Protein AF-A0A382VUE5-F1 (afdb_monomer_lite)

Sequence (97 aa):
MAAFGVAGLALVLAGILVAWSLQGQLLSRIETELVAETELVGELVERLDGNTSISVLDSEADTLGGRLGARVTFIAPGGQVVGDSAEDGTALLSMEN

Secondary structure (DSSP, 8-state):
-HHHHHHHHHHHHHHHHHHHHHHHHHHHHHHHHHHHHHHHHHHHHHTS-TT--HHHHHHHHHHHHHHHTS--EEE-TTSBEEEETT--HHHHTT-B-

Structure (mmCIF, N/CA/C/O backbone):
data_AF-A0A382VUE5-F1
#
_entry.id   AF-A0A382VUE5-F1
#
loop_
_atom_site.group_PDB
_atom_site.id
_atom_site.type_symbol
_atom_site.label_atom_id
_atom_site.label_alt_id
_atom_site.label_comp_id
_atom_site.label_asym_id
_atom_site.label_entity_id
_atom_site.label_seq_id
_atom_site.pdbx_PDB_ins_code
_atom_site.Cartn_x
_atom_site.Cartn_y
_atom_site.Cartn_z
_atom_site.occupancy
_atom_site.B_iso_or_equiv
_atom_site.auth_seq_id
_atom_site.auth_comp_id
_atom_site.auth_asym_id
_atom_site.auth_atom_id
_atom_site.pdbx_PDB_model_num
ATOM 1 N N . MET A 1 1 ? 33.132 -3.429 -39.891 1.00 58.31 1 MET A N 1
ATOM 2 C CA . MET A 1 1 ? 33.450 -3.819 -38.498 1.00 58.31 1 MET A CA 1
ATOM 3 C C . MET A 1 1 ? 33.158 -2.700 -37.496 1.00 58.31 1 MET A C 1
ATOM 5 O O . MET A 1 1 ? 32.365 -2.940 -36.601 1.00 58.31 1 MET A O 1
ATOM 9 N N . ALA A 1 2 ? 33.682 -1.475 -37.661 1.00 68.38 2 ALA A N 1
ATOM 10 C CA . ALA A 1 2 ? 33.422 -0.365 -36.724 1.00 68.38 2 ALA A CA 1
ATOM 11 C C . ALA A 1 2 ? 31.929 0.013 -36.575 1.00 68.38 2 ALA A C 1
ATOM 13 O O . ALA A 1 2 ? 31.455 0.207 -35.462 1.00 68.38 2 ALA A O 1
ATOM 14 N N . ALA A 1 3 ? 31.165 0.032 -37.674 1.00 72.75 3 ALA A N 1
ATOM 15 C CA . ALA A 1 3 ? 29.734 0.358 -37.646 1.00 72.75 3 ALA A CA 1
ATOM 16 C C . ALA A 1 3 ? 28.890 -0.625 -36.810 1.00 72.75 3 ALA A C 1
ATOM 18 O O . ALA A 1 3 ? 27.982 -0.204 -36.103 1.00 72.75 3 ALA A O 1
ATOM 19 N N . PHE A 1 4 ? 29.221 -1.922 -36.837 1.00 77.88 4 PHE A N 1
ATOM 20 C CA . PHE A 1 4 ? 28.521 -2.933 -36.036 1.00 77.88 4 PHE A CA 1
ATOM 21 C C . PHE A 1 4 ? 28.810 -2.784 -34.536 1.00 77.88 4 PHE A C 1
ATOM 23 O O . PHE A 1 4 ? 27.907 -2.956 -33.725 1.00 77.88 4 PHE A O 1
ATOM 30 N N . GLY A 1 5 ? 30.039 -2.403 -34.168 1.00 86.56 5 GLY A N 1
ATOM 31 C CA . GLY A 1 5 ? 30.397 -2.116 -32.775 1.00 86.56 5 GLY A CA 1
ATOM 32 C C . GLY A 1 5 ? 29.681 -0.879 -32.228 1.00 86.56 5 GLY A C 1
ATOM 33 O O . GLY A 1 5 ? 29.140 -0.920 -31.127 1.00 86.56 5 GLY A O 1
ATOM 34 N N . VAL A 1 6 ? 29.606 0.193 -33.025 1.00 90.94 6 VAL A N 1
ATOM 35 C CA . VAL A 1 6 ? 28.882 1.421 -32.653 1.00 90.94 6 VAL A CA 1
ATOM 36 C C . VAL A 1 6 ? 27.383 1.154 -32.507 1.00 90.94 6 VAL A C 1
ATOM 38 O O . VAL A 1 6 ? 26.786 1.586 -31.525 1.00 90.94 6 VAL A O 1
ATOM 41 N N . ALA A 1 7 ? 26.785 0.399 -33.434 1.00 89.50 7 ALA A N 1
ATOM 42 C CA . ALA A 1 7 ? 25.374 0.029 -33.354 1.00 89.50 7 ALA A CA 1
ATOM 43 C C . ALA A 1 7 ? 25.067 -0.812 -32.103 1.00 89.50 7 ALA A C 1
ATOM 45 O O . ALA A 1 7 ? 24.096 -0.533 -31.403 1.00 89.50 7 ALA A O 1
ATOM 46 N N . GLY A 1 8 ? 25.916 -1.795 -31.780 1.00 93.38 8 GLY A N 1
ATOM 47 C CA . GLY A 1 8 ? 25.763 -2.604 -30.568 1.00 93.38 8 GLY A CA 1
ATOM 48 C C . GLY A 1 8 ? 25.868 -1.773 -29.287 1.00 93.38 8 GLY A C 1
ATOM 49 O O . GLY A 1 8 ? 25.040 -1.911 -28.390 1.00 93.38 8 GLY A O 1
ATOM 50 N N . LEU A 1 9 ? 26.839 -0.859 -29.223 1.00 93.31 9 LEU A N 1
ATOM 51 C CA . LEU A 1 9 ? 27.050 -0.001 -28.055 1.00 93.31 9 LEU A CA 1
ATOM 52 C C . LEU A 1 9 ? 25.902 1.002 -27.862 1.00 93.31 9 LEU A C 1
ATOM 54 O O . LEU A 1 9 ? 25.450 1.211 -26.737 1.00 93.31 9 LEU A O 1
ATOM 58 N N . ALA A 1 10 ? 25.372 1.555 -28.956 1.00 93.06 10 ALA A N 1
ATOM 59 C CA . ALA A 1 10 ? 24.183 2.402 -28.923 1.00 93.06 10 ALA A CA 1
ATOM 60 C C . ALA A 1 10 ? 22.948 1.641 -28.412 1.00 93.06 10 ALA A C 1
ATOM 62 O O . ALA A 1 10 ? 22.188 2.180 -27.609 1.00 93.06 10 ALA A O 1
ATOM 63 N N . LEU A 1 11 ? 22.770 0.381 -28.824 1.00 93.12 11 LEU A N 1
ATOM 64 C CA . LEU A 1 11 ? 21.643 -0.446 -28.387 1.00 93.12 11 LEU A CA 1
ATOM 65 C C . LEU A 1 11 ? 21.710 -0.759 -26.884 1.00 93.12 11 LEU A C 1
ATOM 67 O O . LEU A 1 11 ? 20.697 -0.683 -26.193 1.00 93.12 11 LEU A O 1
ATOM 71 N N . VAL A 1 12 ? 22.907 -1.055 -26.368 1.00 96.12 12 VAL A N 1
ATOM 72 C CA . VAL A 1 12 ? 23.130 -1.287 -24.931 1.00 96.12 12 VAL A CA 1
ATOM 73 C C . VAL A 1 12 ? 22.811 -0.031 -24.121 1.00 96.12 12 VAL A C 1
ATOM 75 O O . VAL A 1 12 ? 22.080 -0.109 -23.137 1.00 96.12 12 VAL A O 1
ATOM 78 N N . LEU A 1 13 ? 23.303 1.135 -24.550 1.00 95.00 13 LEU A N 1
ATOM 79 C CA . LEU A 1 13 ? 23.027 2.404 -23.869 1.00 95.00 13 LEU A CA 1
ATOM 80 C C . LEU A 1 13 ? 21.537 2.759 -23.891 1.00 95.00 13 LEU A C 1
ATOM 82 O O . LEU A 1 13 ? 20.994 3.168 -22.865 1.00 95.00 13 LEU A O 1
ATOM 86 N N . ALA A 1 14 ? 20.866 2.557 -25.028 1.00 92.75 14 ALA A N 1
ATOM 87 C CA . ALA A 1 14 ? 19.425 2.752 -25.135 1.00 92.75 14 ALA A CA 1
ATOM 88 C C . ALA A 1 14 ? 18.663 1.820 -24.181 1.00 92.75 14 ALA A C 1
ATOM 90 O O . ALA A 1 14 ? 17.774 2.277 -23.467 1.00 92.75 14 ALA A O 1
ATOM 91 N N . GLY A 1 15 ? 19.051 0.543 -24.108 1.00 92.44 15 GLY A N 1
ATOM 92 C CA . GLY A 1 15 ? 18.460 -0.421 -23.179 1.00 92.44 15 GLY A CA 1
ATOM 93 C C . GLY A 1 15 ? 18.609 -0.004 -21.714 1.00 92.44 15 GLY A C 1
ATOM 94 O O . GLY A 1 15 ? 17.631 -0.042 -20.971 1.00 92.44 15 GLY A O 1
ATOM 95 N N . ILE A 1 16 ? 19.798 0.455 -21.311 1.00 93.88 16 ILE A N 1
ATOM 96 C CA . ILE A 1 16 ? 20.060 0.930 -19.940 1.00 93.88 16 ILE A CA 1
ATOM 97 C C . ILE A 1 16 ? 19.198 2.154 -19.609 1.00 93.88 16 ILE A C 1
ATOM 99 O O . ILE A 1 16 ? 18.534 2.180 -18.573 1.00 93.88 16 ILE A O 1
ATOM 103 N N . LEU A 1 17 ? 19.167 3.150 -20.500 1.00 90.88 17 LEU A N 1
ATOM 104 C CA . LEU A 1 17 ? 18.381 4.371 -20.302 1.00 90.88 17 LEU A CA 1
ATOM 105 C C . LEU A 1 17 ? 16.882 4.074 -20.191 1.00 90.88 17 LEU A C 1
ATOM 107 O O . LEU A 1 17 ? 16.204 4.614 -19.317 1.00 90.88 17 LEU A O 1
ATOM 111 N N . VAL A 1 18 ? 16.376 3.193 -21.054 1.00 91.50 18 VAL A N 1
ATOM 112 C CA . VAL A 1 18 ? 14.972 2.776 -21.050 1.00 91.50 18 VAL A CA 1
ATOM 113 C C . VAL A 1 18 ? 14.634 2.019 -19.768 1.00 91.50 18 VAL A C 1
ATOM 115 O O . VAL A 1 18 ? 13.624 2.332 -19.144 1.00 91.50 18 VAL A O 1
ATOM 118 N N . ALA A 1 19 ? 15.483 1.086 -19.328 1.00 86.88 19 ALA A N 1
ATOM 119 C CA . ALA A 1 19 ? 15.260 0.328 -18.098 1.00 86.88 19 ALA A CA 1
ATOM 120 C C . ALA A 1 19 ? 15.165 1.242 -16.865 1.00 86.88 19 ALA A C 1
ATOM 122 O O . ALA A 1 19 ? 14.222 1.125 -16.081 1.00 86.88 19 ALA A O 1
ATOM 123 N N . TRP A 1 20 ? 16.089 2.197 -16.725 1.00 87.81 20 TRP A N 1
ATOM 124 C CA . TRP A 1 20 ? 16.065 3.156 -15.616 1.00 87.81 20 TRP A CA 1
ATOM 125 C C . TRP A 1 20 ? 14.861 4.093 -15.677 1.00 87.81 20 TRP A C 1
ATOM 127 O O . TRP A 1 20 ? 14.216 4.346 -14.659 1.00 87.81 20 TRP A O 1
ATOM 137 N N . SER A 1 21 ? 14.522 4.580 -16.871 1.00 85.00 21 SER A N 1
ATOM 138 C CA . SER A 1 21 ? 13.377 5.468 -17.059 1.00 85.00 21 SER A CA 1
ATOM 139 C C . SER A 1 21 ? 12.047 4.767 -16.764 1.00 85.00 21 SER A C 1
ATOM 141 O O . SER A 1 21 ? 11.186 5.352 -16.108 1.00 85.00 21 SER A O 1
ATOM 143 N N . LEU A 1 22 ? 11.878 3.515 -17.202 1.00 84.19 22 LEU A N 1
ATOM 144 C CA . LEU A 1 22 ? 10.674 2.719 -16.943 1.00 84.19 22 LEU A CA 1
ATOM 145 C C . LEU A 1 22 ? 10.497 2.433 -15.454 1.00 84.19 22 LEU A C 1
ATOM 147 O O . LEU A 1 22 ? 9.391 2.566 -14.940 1.00 84.19 22 LEU A O 1
ATOM 151 N N . GLN A 1 23 ? 11.577 2.078 -14.755 1.00 82.06 23 GLN A N 1
ATOM 152 C CA . GLN A 1 23 ? 11.512 1.777 -13.328 1.00 82.06 23 GLN A CA 1
ATOM 153 C C . GLN A 1 23 ? 11.059 2.995 -12.510 1.00 82.06 23 GLN A C 1
ATOM 155 O O . GLN A 1 23 ? 10.178 2.865 -11.661 1.00 82.06 23 GLN A O 1
ATOM 160 N N . GLY A 1 24 ? 11.604 4.182 -12.803 1.00 81.19 24 GLY A N 1
ATOM 161 C CA . GLY A 1 24 ? 11.193 5.421 -12.138 1.00 81.19 24 GLY A CA 1
ATOM 162 C C . GLY A 1 24 ? 9.739 5.804 -12.433 1.00 81.19 24 GLY A C 1
ATOM 163 O O . GLY A 1 24 ? 9.000 6.174 -11.524 1.00 81.19 24 GLY A O 1
ATOM 164 N N . GLN A 1 25 ? 9.303 5.659 -13.689 1.00 81.75 25 GLN A N 1
ATOM 165 C CA . GLN A 1 25 ? 7.924 5.961 -14.090 1.00 81.75 25 GLN A CA 1
ATOM 166 C C . GLN A 1 25 ? 6.903 5.019 -13.445 1.00 81.75 25 GLN A C 1
ATOM 168 O O . GLN A 1 25 ? 5.850 5.474 -13.006 1.00 81.75 25 GLN A O 1
ATOM 173 N N . LEU A 1 26 ? 7.206 3.720 -13.372 1.00 85.06 26 LEU A N 1
ATOM 174 C CA . LEU A 1 26 ? 6.321 2.741 -12.741 1.00 85.06 26 LEU A CA 1
ATOM 175 C C . LEU A 1 26 ? 6.161 3.020 -11.247 1.00 85.06 26 LEU A C 1
ATOM 177 O O . LEU A 1 26 ? 5.035 3.030 -10.761 1.00 85.06 26 LEU A O 1
ATOM 181 N N . LEU A 1 27 ? 7.261 3.303 -10.542 1.00 83.81 27 LEU A N 1
ATOM 182 C CA . LEU A 1 27 ? 7.204 3.611 -9.115 1.00 83.81 27 LEU A CA 1
ATOM 183 C C . LEU A 1 27 ? 6.402 4.889 -8.842 1.00 83.81 27 LEU A C 1
ATOM 185 O O . LEU A 1 27 ? 5.504 4.874 -8.010 1.00 83.81 27 LEU A O 1
ATOM 189 N N . SER A 1 28 ? 6.670 5.963 -9.591 1.00 86.38 28 SER A N 1
ATOM 190 C CA . SER A 1 28 ? 5.944 7.231 -9.438 1.00 86.38 28 SER A CA 1
ATOM 191 C C . SER A 1 28 ? 4.450 7.084 -9.734 1.00 86.38 28 SER A C 1
ATOM 193 O O . SER A 1 28 ? 3.624 7.716 -9.073 1.00 86.38 28 SER A O 1
ATOM 195 N N . ARG A 1 29 ? 4.093 6.235 -10.704 1.00 83.62 29 ARG A N 1
ATOM 196 C CA . ARG A 1 29 ? 2.696 5.936 -11.011 1.00 83.62 29 ARG A CA 1
ATOM 197 C C . ARG A 1 29 ? 2.018 5.187 -9.868 1.00 83.62 29 ARG A C 1
ATOM 199 O O . ARG A 1 29 ? 0.944 5.611 -9.464 1.00 83.62 29 ARG A O 1
ATOM 206 N N . ILE A 1 30 ? 2.655 4.134 -9.349 1.00 83.38 30 ILE A N 1
ATOM 207 C CA . ILE A 1 30 ? 2.146 3.373 -8.198 1.00 83.38 30 ILE A CA 1
ATOM 208 C C . ILE A 1 30 ? 1.935 4.308 -7.003 1.00 83.38 30 ILE A C 1
ATOM 210 O O . ILE A 1 30 ? 0.877 4.283 -6.392 1.00 83.38 30 ILE A O 1
ATOM 214 N N . GLU A 1 31 ? 2.905 5.171 -6.700 1.00 86.25 31 GLU A N 1
ATOM 215 C CA . GLU A 1 31 ? 2.803 6.125 -5.590 1.00 86.25 31 GLU A CA 1
ATOM 216 C C . GLU A 1 31 ? 1.639 7.107 -5.776 1.00 86.25 31 GLU A C 1
ATOM 218 O O . GLU A 1 31 ? 0.840 7.296 -4.865 1.00 86.25 31 GLU A O 1
ATOM 223 N N . THR A 1 32 ? 1.505 7.694 -6.968 1.00 87.12 32 THR A N 1
ATOM 224 C CA . THR A 1 32 ? 0.432 8.661 -7.254 1.00 87.12 32 THR A CA 1
ATOM 225 C C . THR A 1 32 ? -0.952 8.017 -7.160 1.00 87.12 32 THR A C 1
ATOM 227 O O . THR A 1 32 ? -1.888 8.636 -6.658 1.00 87.12 32 THR A O 1
ATOM 230 N N . GLU A 1 33 ? -1.081 6.780 -7.639 1.00 86.25 33 GLU A N 1
ATOM 231 C CA . GLU A 1 33 ? -2.326 6.011 -7.594 1.00 86.25 33 GLU A CA 1
ATOM 232 C C . GLU A 1 33 ? -2.694 5.651 -6.151 1.00 86.25 33 GLU A C 1
ATOM 234 O O . GLU A 1 33 ? -3.791 5.985 -5.710 1.00 86.25 33 GLU A O 1
ATOM 239 N N . LEU A 1 34 ? -1.740 5.125 -5.374 1.00 82.00 34 LEU A N 1
ATOM 240 C CA . LEU A 1 34 ? -1.957 4.787 -3.965 1.00 82.00 34 LEU A CA 1
ATOM 241 C C . LEU A 1 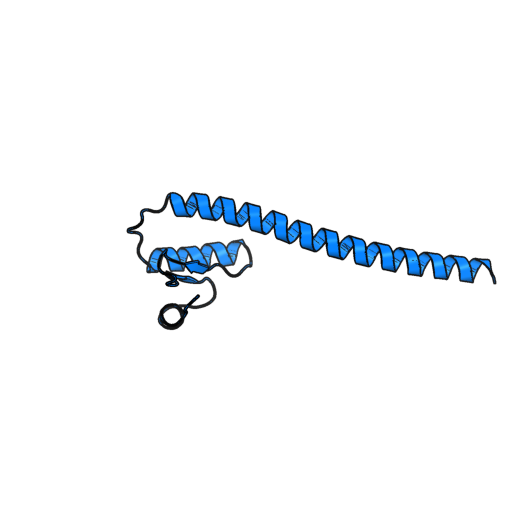34 ? -2.325 6.007 -3.114 1.00 82.00 34 LEU A C 1
ATOM 243 O O . LEU A 1 34 ? -3.181 5.899 -2.237 1.00 82.00 34 LEU A O 1
ATOM 247 N N . VAL A 1 35 ? -1.707 7.168 -3.356 1.00 87.81 35 VAL A N 1
ATOM 248 C CA . VAL A 1 35 ? -2.053 8.405 -2.634 1.00 87.81 35 VAL A CA 1
ATOM 249 C C . VAL A 1 35 ? -3.487 8.825 -2.946 1.00 87.81 35 VAL A C 1
ATOM 251 O O . VAL A 1 35 ? -4.260 9.057 -2.020 1.00 87.81 35 VAL A O 1
ATOM 254 N N . ALA A 1 36 ? -3.867 8.864 -4.225 1.00 82.56 36 ALA A N 1
ATOM 255 C CA . ALA A 1 36 ? -5.220 9.245 -4.624 1.00 82.56 36 ALA A CA 1
ATOM 256 C C . ALA A 1 36 ? -6.279 8.265 -4.088 1.00 82.56 36 ALA A C 1
ATOM 258 O O . ALA A 1 36 ? -7.336 8.685 -3.618 1.00 82.56 36 ALA A O 1
ATOM 259 N N . GLU A 1 37 ? -5.997 6.962 -4.116 1.00 82.56 37 GLU A N 1
ATOM 260 C CA . GLU A 1 37 ? -6.880 5.940 -3.550 1.00 82.56 37 GLU A CA 1
ATOM 261 C C . GLU A 1 37 ? -7.005 6.078 -2.031 1.00 82.56 37 GLU A C 1
ATOM 263 O O . GLU A 1 37 ? -8.115 6.014 -1.502 1.00 82.56 37 GLU A O 1
ATOM 268 N N . THR A 1 38 ? -5.899 6.338 -1.331 1.00 81.50 38 THR A N 1
ATOM 269 C CA . THR A 1 38 ? -5.905 6.523 0.128 1.00 81.50 38 THR A CA 1
ATOM 270 C C . THR A 1 38 ? -6.670 7.780 0.533 1.00 81.50 38 THR A C 1
ATOM 272 O O . THR A 1 38 ? -7.418 7.735 1.506 1.00 81.50 38 THR A O 1
ATOM 275 N N . GLU A 1 39 ? -6.545 8.886 -0.207 1.00 85.06 39 GLU A N 1
ATOM 276 C CA . GLU A 1 39 ? -7.332 10.103 0.043 1.00 85.06 39 GLU A CA 1
ATOM 277 C C . GLU A 1 39 ? -8.838 9.847 -0.126 1.00 85.06 39 GLU A C 1
ATOM 279 O O . GLU A 1 39 ? -9.632 10.240 0.730 1.00 85.06 39 GLU A O 1
ATOM 284 N N . LEU A 1 40 ? -9.238 9.123 -1.178 1.00 80.38 40 LEU A N 1
ATOM 285 C CA . LEU A 1 40 ? -10.642 8.765 -1.417 1.00 80.38 40 LEU A CA 1
ATOM 286 C C . LEU A 1 40 ? -11.198 7.818 -0.343 1.00 80.38 40 LEU A C 1
ATOM 288 O O . LEU A 1 40 ? -12.340 7.978 0.095 1.00 80.38 40 LEU A O 1
ATOM 292 N N . VAL A 1 41 ? -10.399 6.839 0.091 1.00 80.19 41 VAL A N 1
ATOM 293 C CA . VAL A 1 41 ? -10.754 5.942 1.199 1.00 80.19 41 VAL A CA 1
ATOM 294 C C . VAL A 1 41 ? -10.845 6.721 2.509 1.00 80.19 41 VAL A C 1
ATOM 296 O O . VAL A 1 41 ? -11.801 6.532 3.256 1.00 80.19 41 VAL A O 1
ATOM 299 N N . GLY A 1 42 ? -9.909 7.633 2.771 1.00 76.25 42 GLY A N 1
ATOM 300 C CA . GLY A 1 42 ? -9.920 8.498 3.948 1.00 76.25 42 GLY A CA 1
ATOM 301 C C . GLY A 1 42 ? -11.188 9.347 4.023 1.00 76.25 42 GLY A C 1
ATOM 302 O O . GLY A 1 42 ? -11.843 9.372 5.062 1.00 76.25 42 GLY A O 1
ATOM 303 N N . GLU A 1 43 ? -11.603 9.949 2.907 1.00 77.88 43 GLU A N 1
ATOM 304 C CA . GLU A 1 43 ? -12.852 10.715 2.840 1.00 77.88 43 GLU A CA 1
ATOM 305 C C . GLU A 1 43 ? -14.093 9.831 3.072 1.00 77.88 43 GLU A C 1
ATOM 307 O O . GLU A 1 43 ? -15.074 10.265 3.682 1.00 77.88 43 GLU A O 1
ATOM 312 N N . LEU A 1 44 ? -14.075 8.576 2.608 1.00 73.75 44 LEU A N 1
ATOM 313 C CA . LEU A 1 44 ? -15.153 7.622 2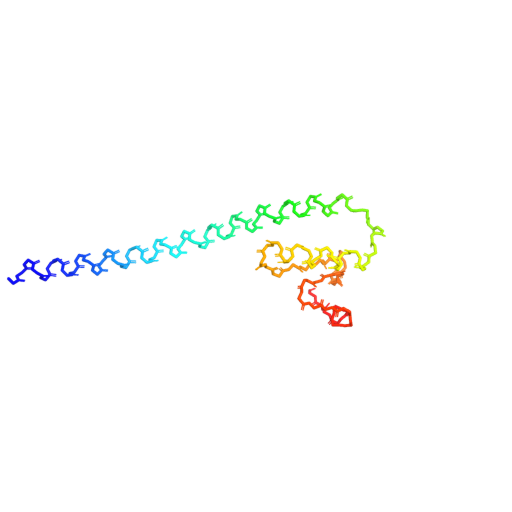.876 1.00 73.75 44 LEU A CA 1
ATOM 314 C C . LEU A 1 44 ? -15.204 7.230 4.360 1.00 73.75 44 LEU A C 1
ATOM 316 O O . LEU A 1 44 ? -16.292 7.156 4.932 1.00 73.75 44 LEU A O 1
ATOM 320 N N . VAL A 1 45 ? -14.042 7.022 4.982 1.00 72.12 45 VAL A N 1
ATOM 321 C CA . VAL A 1 45 ? -13.915 6.665 6.400 1.00 72.12 45 VAL A CA 1
ATOM 322 C C . VAL A 1 45 ? -14.291 7.832 7.312 1.00 72.12 45 VAL A C 1
ATOM 324 O O . VAL A 1 45 ? -14.963 7.605 8.311 1.00 72.12 45 VAL A O 1
ATOM 327 N N . GLU A 1 46 ? -13.964 9.080 6.968 1.00 75.38 46 GLU A N 1
ATOM 328 C CA . GLU A 1 46 ? -14.414 10.259 7.732 1.00 75.38 46 GLU A CA 1
ATOM 329 C C . GLU A 1 46 ? -15.944 10.391 7.780 1.00 75.38 46 GLU A C 1
ATOM 331 O O . GLU A 1 46 ? -16.492 10.992 8.706 1.00 75.38 46 GLU A O 1
ATOM 336 N N . ARG A 1 47 ? -16.652 9.824 6.795 1.00 71.31 47 ARG A N 1
ATOM 337 C CA . ARG A 1 47 ? -18.122 9.776 6.780 1.00 71.31 47 ARG A CA 1
ATOM 338 C C . ARG A 1 47 ? -18.691 8.618 7.603 1.00 71.31 47 ARG A C 1
ATOM 340 O O . ARG A 1 47 ? -19.900 8.608 7.841 1.00 71.31 47 ARG A O 1
ATOM 347 N N . LEU A 1 48 ? -17.870 7.650 8.012 1.00 68.12 48 LEU A N 1
ATOM 348 C CA . LEU A 1 48 ? -18.281 6.608 8.948 1.00 68.12 48 LEU A CA 1
ATOM 349 C C . LEU A 1 48 ? -18.322 7.203 10.357 1.00 68.12 48 LEU A C 1
ATOM 351 O O . LEU A 1 48 ? -17.357 7.789 10.839 1.00 68.12 48 LEU A O 1
ATOM 355 N N . ASP A 1 49 ? -19.455 7.037 11.039 1.00 67.00 49 ASP A N 1
ATOM 356 C CA . ASP A 1 49 ? -19.582 7.450 12.434 1.00 67.00 49 ASP A CA 1
ATOM 357 C C . ASP A 1 49 ? -18.547 6.708 13.294 1.00 67.00 49 ASP A C 1
ATOM 359 O O . ASP A 1 49 ? -18.350 5.497 13.148 1.00 67.00 49 ASP A O 1
ATOM 363 N N . GLY A 1 50 ? -17.954 7.400 14.272 1.00 66.19 50 GLY A N 1
ATOM 364 C CA . GLY A 1 50 ? -16.969 6.826 15.208 1.00 66.19 50 GLY A CA 1
ATOM 365 C C . GLY A 1 50 ? -17.497 5.676 16.083 1.00 66.19 50 GLY A C 1
ATOM 366 O O . GLY A 1 50 ? -16.753 5.106 16.873 1.00 66.19 50 GLY A O 1
ATOM 367 N N . ASN A 1 51 ? -18.779 5.332 15.941 1.00 67.94 51 ASN A N 1
ATOM 368 C CA . ASN A 1 51 ? -19.454 4.221 16.606 1.00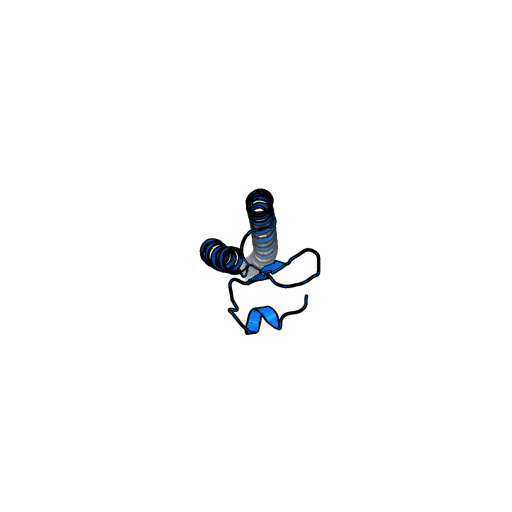 67.94 51 ASN A CA 1
ATOM 369 C C . ASN A 1 51 ? -19.629 2.987 15.695 1.00 67.94 51 ASN A C 1
ATOM 371 O O . ASN A 1 51 ? -20.359 2.058 16.051 1.00 67.94 51 ASN A O 1
ATOM 375 N N . THR A 1 52 ? -19.002 2.990 14.514 1.00 78.62 52 THR A N 1
ATOM 376 C CA . THR A 1 52 ? -19.002 1.860 13.579 1.00 78.62 52 THR A CA 1
ATOM 377 C C . THR A 1 52 ? -18.366 0.637 14.240 1.00 78.62 52 THR A C 1
ATOM 379 O O . THR A 1 52 ? -17.301 0.721 14.847 1.00 78.62 52 THR A O 1
ATOM 382 N N . SER A 1 53 ? -19.042 -0.511 14.151 1.00 83.38 53 SER A N 1
ATOM 383 C CA . SER A 1 53 ? -18.546 -1.766 14.722 1.00 83.38 53 SER A CA 1
ATOM 384 C C . SER A 1 53 ? -17.221 -2.171 14.078 1.00 83.38 53 SER A C 1
ATOM 386 O O . SER A 1 53 ? -17.082 -2.087 12.860 1.00 83.38 53 SER A O 1
ATOM 388 N N . ILE A 1 54 ? -16.300 -2.716 14.877 1.00 82.12 54 ILE A N 1
ATOM 389 C CA . ILE A 1 54 ? -15.035 -3.311 14.412 1.00 82.12 54 ILE A CA 1
ATOM 390 C C . ILE A 1 54 ? -15.292 -4.313 13.280 1.00 82.12 54 ILE A C 1
ATOM 392 O O . ILE A 1 54 ? -14.621 -4.273 12.264 1.00 82.12 54 ILE A O 1
ATOM 396 N N . SER A 1 55 ? -16.342 -5.133 13.385 1.00 83.94 55 SER A N 1
ATOM 397 C CA . SER A 1 55 ? -16.703 -6.104 12.339 1.00 83.94 55 SER A CA 1
ATOM 398 C C . SER A 1 55 ? -17.056 -5.473 10.986 1.00 83.94 55 SER A C 1
ATOM 400 O O . SER A 1 55 ? -16.958 -6.125 9.954 1.00 83.94 55 SER A O 1
ATOM 402 N N . VAL A 1 56 ? -17.550 -4.231 10.990 1.00 85.56 56 VAL A N 1
ATOM 403 C CA . VAL A 1 56 ? -17.873 -3.492 9.762 1.00 85.56 56 VAL A CA 1
ATOM 404 C C . VAL A 1 56 ? -16.602 -2.887 9.177 1.00 85.56 56 VAL A C 1
ATOM 406 O O . VAL A 1 56 ? -16.416 -2.957 7.970 1.00 85.56 56 VAL A O 1
ATOM 409 N N . LEU A 1 57 ? -15.720 -2.346 10.022 1.00 86.00 57 LEU A N 1
ATOM 410 C CA . LEU A 1 57 ? -14.416 -1.828 9.595 1.00 86.00 57 LEU A CA 1
ATOM 411 C C . LEU A 1 57 ? -13.536 -2.933 9.002 1.00 86.00 57 LEU A C 1
ATOM 413 O O . LEU A 1 57 ? -12.901 -2.720 7.978 1.00 86.00 57 LEU A O 1
ATOM 417 N N . ASP A 1 58 ? -13.558 -4.118 9.600 1.00 87.44 58 ASP A N 1
ATOM 418 C CA . ASP A 1 58 ? -12.858 -5.309 9.120 1.00 87.44 58 ASP A CA 1
ATOM 419 C C . ASP A 1 58 ? -13.363 -5.754 7.737 1.00 87.44 58 ASP A C 1
ATOM 421 O O . ASP A 1 58 ? -12.611 -5.808 6.768 1.00 87.44 58 ASP A O 1
ATOM 425 N N . SER A 1 59 ? -14.686 -5.904 7.592 1.00 88.56 59 SER A N 1
ATOM 426 C CA . SER A 1 59 ? -15.309 -6.215 6.298 1.00 88.56 59 SER A CA 1
ATOM 427 C C . SER A 1 59 ? -15.056 -5.142 5.229 1.00 88.56 59 SER A C 1
ATOM 429 O O . SER A 1 59 ? -15.055 -5.447 4.029 1.00 88.56 59 SER A O 1
ATOM 431 N N . GLU A 1 60 ? -14.901 -3.882 5.630 1.00 87.62 60 GLU A N 1
ATOM 432 C CA . GLU A 1 60 ? -14.558 -2.795 4.716 1.00 87.62 60 GLU A CA 1
ATOM 433 C C . GLU A 1 60 ? -13.078 -2.870 4.310 1.00 87.62 60 GLU A C 1
ATOM 435 O O . GLU A 1 60 ? -12.766 -2.675 3.134 1.00 87.62 60 GLU A O 1
ATOM 440 N N . ALA A 1 61 ? -12.177 -3.233 5.232 1.00 89.19 61 ALA A N 1
ATOM 441 C CA . ALA A 1 61 ? -10.764 -3.462 4.932 1.00 89.19 61 ALA A CA 1
ATOM 442 C C . ALA A 1 61 ? -10.607 -4.578 3.890 1.00 89.19 61 ALA A C 1
ATOM 444 O O . ALA A 1 61 ? -9.927 -4.371 2.884 1.00 89.19 61 ALA A O 1
ATOM 445 N N . ASP A 1 62 ? -11.318 -5.697 4.048 1.00 90.69 62 ASP A N 1
ATOM 446 C CA . ASP A 1 62 ? -11.377 -6.776 3.052 1.00 90.69 62 ASP A CA 1
ATOM 447 C C . ASP A 1 62 ? -11.860 -6.290 1.683 1.00 90.69 62 ASP A C 1
ATOM 449 O O . ASP A 1 62 ? -11.275 -6.599 0.637 1.00 90.69 62 ASP A O 1
ATOM 453 N N . THR A 1 63 ? -12.938 -5.502 1.676 1.00 90.25 63 THR A N 1
ATOM 454 C CA . THR A 1 63 ? -13.542 -4.986 0.441 1.00 90.25 63 THR A CA 1
ATOM 455 C C . THR A 1 63 ? -12.579 -4.067 -0.303 1.00 90.25 63 THR A C 1
ATOM 457 O O . THR A 1 63 ? -12.438 -4.173 -1.527 1.00 90.25 63 THR A O 1
ATOM 460 N N . LEU A 1 64 ? -11.906 -3.170 0.416 1.00 87.75 64 LEU A N 1
ATOM 461 C CA . LEU A 1 64 ? -10.923 -2.257 -0.155 1.00 87.75 64 LEU A CA 1
ATOM 462 C C . LEU A 1 64 ? -9.667 -3.003 -0.601 1.00 87.75 64 LEU A C 1
ATOM 464 O O . LEU A 1 64 ? -9.227 -2.804 -1.732 1.00 87.75 64 LEU A O 1
ATOM 468 N N . GLY A 1 65 ? -9.147 -3.920 0.215 1.00 88.75 65 GLY A N 1
ATOM 469 C CA . GLY A 1 65 ? -7.977 -4.718 -0.143 1.00 88.75 65 GLY A CA 1
ATOM 470 C C . GLY A 1 65 ? -8.201 -5.546 -1.409 1.00 88.75 65 GLY A C 1
ATOM 471 O O . GLY A 1 65 ? -7.354 -5.565 -2.305 1.00 88.75 65 GLY A O 1
ATOM 472 N N . GLY A 1 66 ? -9.393 -6.133 -1.560 1.00 88.69 66 GLY A N 1
ATOM 473 C CA . GLY A 1 66 ? -9.782 -6.853 -2.772 1.00 88.69 66 GLY A CA 1
ATOM 474 C C . GLY A 1 66 ? -9.907 -5.968 -4.019 1.00 88.69 66 GLY A C 1
ATOM 475 O O . GLY A 1 66 ? -9.609 -6.426 -5.123 1.00 88.69 66 GLY A O 1
ATOM 476 N N . ARG A 1 67 ? -10.328 -4.704 -3.873 1.00 86.06 67 ARG A N 1
ATOM 477 C CA . ARG A 1 67 ? -10.467 -3.758 -4.999 1.00 86.06 67 ARG A CA 1
ATOM 478 C C . ARG A 1 67 ? -9.140 -3.144 -5.426 1.00 86.06 67 ARG A C 1
ATOM 480 O O . ARG A 1 67 ? -8.912 -3.002 -6.623 1.00 86.06 67 ARG A O 1
ATOM 487 N N . LEU A 1 68 ? -8.301 -2.794 -4.457 1.00 84.00 68 LEU A N 1
ATOM 488 C CA . LEU A 1 68 ? -7.011 -2.139 -4.673 1.00 84.00 68 LEU A CA 1
ATOM 489 C C . LEU A 1 68 ? -5.911 -3.150 -5.029 1.00 84.00 68 LEU A C 1
ATOM 491 O O . LEU A 1 68 ? -4.884 -2.788 -5.594 1.00 84.00 68 LEU A O 1
ATOM 495 N N . GLY A 1 69 ? -6.103 -4.431 -4.693 1.00 85.12 69 GLY A N 1
ATOM 496 C CA . GLY A 1 69 ? -5.046 -5.436 -4.808 1.00 85.12 69 GLY A CA 1
ATOM 497 C C . GLY A 1 69 ? -3.862 -5.142 -3.878 1.00 85.12 69 GLY A C 1
ATOM 498 O O . GLY A 1 69 ? -2.734 -5.542 -4.169 1.00 85.12 69 GLY A O 1
ATOM 499 N N . ALA A 1 70 ? -4.116 -4.430 -2.779 1.00 84.12 70 ALA A N 1
ATOM 500 C CA . ALA A 1 70 ? -3.137 -3.987 -1.796 1.00 84.12 70 ALA A CA 1
ATOM 501 C C . ALA A 1 70 ? -3.618 -4.334 -0.382 1.00 84.12 70 ALA A C 1
ATOM 503 O O . ALA A 1 70 ? -4.812 -4.507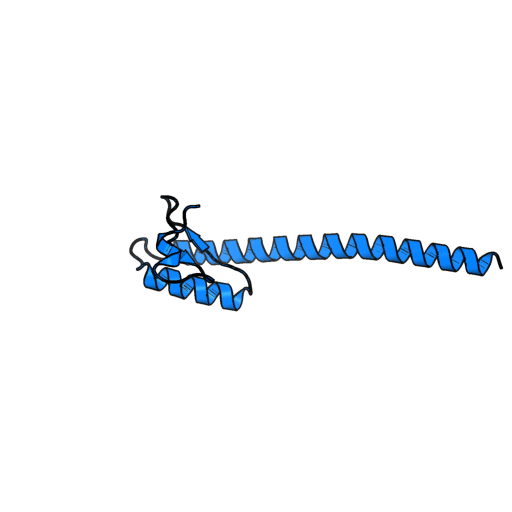 -0.151 1.00 84.12 70 ALA A O 1
ATOM 504 N N . ARG A 1 71 ? -2.690 -4.430 0.576 1.00 88.94 71 ARG A N 1
ATOM 505 C CA . ARG A 1 71 ? -3.050 -4.611 1.987 1.00 88.94 71 ARG A CA 1
ATOM 506 C C . ARG A 1 71 ? -3.588 -3.296 2.547 1.00 88.94 71 ARG A C 1
ATOM 508 O O . ARG A 1 71 ? -2.903 -2.279 2.457 1.00 88.94 71 ARG A O 1
ATOM 515 N N . VAL A 1 72 ? -4.773 -3.342 3.144 1.00 88.38 72 VAL A N 1
ATOM 516 C CA . VAL A 1 72 ? -5.426 -2.200 3.793 1.00 88.38 72 VAL A CA 1
ATOM 517 C C . VAL A 1 72 ? -5.570 -2.497 5.278 1.00 88.38 72 VAL A C 1
ATOM 519 O O . VAL A 1 72 ? -6.076 -3.553 5.642 1.00 88.38 72 VAL A O 1
ATOM 522 N N . THR A 1 73 ? -5.152 -1.559 6.127 1.00 88.94 73 THR A N 1
ATOM 523 C CA . THR A 1 73 ? -5.243 -1.678 7.587 1.00 88.94 73 THR A CA 1
ATOM 524 C C . THR A 1 73 ? -5.886 -0.419 8.154 1.00 88.94 73 THR A C 1
ATOM 526 O O . THR A 1 73 ? -5.411 0.691 7.902 1.00 88.94 73 THR A O 1
ATOM 529 N N . PHE A 1 74 ? -6.941 -0.578 8.949 1.00 86.94 74 PHE A N 1
ATOM 530 C CA . PHE A 1 74 ? -7.546 0.516 9.699 1.00 86.94 74 PHE A CA 1
ATOM 531 C C . PHE A 1 74 ? -7.000 0.555 11.120 1.00 86.94 74 PHE A C 1
ATOM 533 O O . PHE A 1 74 ? -7.025 -0.441 11.844 1.00 86.94 74 PHE A O 1
ATOM 540 N N . ILE A 1 75 ? -6.529 1.732 11.529 1.00 85.31 75 ILE A N 1
ATOM 541 C CA . ILE A 1 75 ? -5.892 1.952 12.826 1.00 85.31 75 ILE A CA 1
ATOM 542 C C . ILE A 1 75 ? -6.655 3.059 13.554 1.00 85.31 75 ILE A C 1
ATOM 544 O O . ILE A 1 75 ? -6.804 4.171 13.046 1.00 85.31 75 ILE A O 1
ATOM 548 N N . ALA A 1 76 ? -7.157 2.754 14.749 1.00 83.50 76 ALA A N 1
ATOM 549 C CA . ALA A 1 76 ? -7.823 3.721 15.610 1.00 83.50 76 ALA A CA 1
ATOM 550 C C . ALA A 1 76 ? -6.817 4.749 16.176 1.00 83.50 76 ALA A C 1
ATOM 552 O O . ALA A 1 76 ? -5.630 4.442 16.289 1.00 83.50 76 ALA A O 1
ATOM 553 N N . PRO A 1 77 ? -7.262 5.933 16.647 1.00 80.12 77 PRO A N 1
ATOM 554 C CA . PRO A 1 77 ? -6.369 6.977 17.176 1.00 80.12 77 PRO A CA 1
ATOM 555 C C . PRO A 1 77 ? -5.434 6.542 18.320 1.00 80.12 77 PRO A C 1
ATOM 557 O O . PRO A 1 77 ? -4.452 7.221 18.601 1.00 80.12 77 PRO A O 1
ATOM 560 N N . GLY A 1 78 ? -5.738 5.429 18.996 1.00 79.38 78 GLY A N 1
ATOM 561 C CA . GLY A 1 78 ? -4.897 4.828 20.035 1.00 79.38 78 GLY A CA 1
ATOM 562 C C . GLY A 1 78 ? -3.828 3.849 19.530 1.00 79.38 78 GLY A C 1
ATOM 563 O O . GLY A 1 78 ? -3.212 3.193 20.361 1.00 79.38 78 GLY A O 1
ATOM 564 N N . GLY A 1 79 ? -3.643 3.700 18.213 1.00 82.69 79 GLY A N 1
ATOM 565 C CA . GLY A 1 79 ? -2.702 2.743 17.607 1.00 82.69 79 GLY A CA 1
ATOM 566 C C . GLY A 1 79 ? -3.246 1.315 17.471 1.00 82.69 79 GLY A C 1
ATOM 567 O O . GLY A 1 79 ? -2.578 0.440 16.933 1.00 82.69 79 GLY A O 1
ATOM 568 N N . GLN A 1 80 ? -4.477 1.067 17.924 1.00 83.38 80 GLN A N 1
ATOM 569 C CA . GLN A 1 80 ? -5.113 -0.243 17.816 1.00 83.38 80 GLN A CA 1
ATOM 570 C C . GLN A 1 80 ? -5.566 -0.516 16.379 1.00 83.38 80 GLN A C 1
ATOM 572 O O . GLN A 1 80 ? -6.303 0.283 15.801 1.00 83.38 80 GLN A O 1
ATOM 577 N N . VAL A 1 81 ? -5.199 -1.679 15.841 1.00 87.44 81 VAL A N 1
ATOM 578 C CA . VAL A 1 81 ? -5.743 -2.180 14.574 1.00 87.44 81 VAL A CA 1
ATOM 579 C C . VAL A 1 81 ? -7.200 -2.608 14.779 1.00 87.44 81 VAL A C 1
ATOM 581 O O . VAL A 1 81 ? -7.508 -3.402 15.668 1.00 87.44 81 VAL A O 1
ATOM 584 N N . VAL A 1 82 ? -8.102 -2.053 13.970 1.00 86.56 82 VAL A N 1
ATOM 585 C CA . VAL A 1 82 ? -9.559 -2.294 14.029 1.00 86.56 82 VAL A CA 1
ATOM 586 C C . VAL A 1 82 ? -10.112 -2.955 12.761 1.00 86.56 82 VAL A C 1
ATOM 588 O O . VAL A 1 82 ? -11.315 -3.185 12.677 1.00 86.56 82 VAL A O 1
ATOM 591 N N . GLY A 1 83 ? -9.242 -3.267 11.800 1.00 88.94 83 GLY A N 1
ATOM 592 C CA . GLY A 1 83 ? -9.527 -4.070 10.610 1.00 88.94 83 GLY A CA 1
ATOM 593 C C . GLY A 1 83 ? -8.272 -4.211 9.745 1.00 88.94 83 GLY A C 1
ATOM 594 O O . GLY A 1 83 ? -7.463 -3.278 9.691 1.00 88.94 83 GLY A O 1
ATOM 595 N N . ASP A 1 84 ? -8.090 -5.354 9.088 1.00 91.19 84 ASP A N 1
ATOM 596 C CA . ASP A 1 84 ? -6.963 -5.618 8.183 1.00 91.19 84 ASP A CA 1
ATOM 597 C C . ASP A 1 84 ? -7.396 -6.562 7.065 1.00 91.19 84 ASP A C 1
ATOM 599 O O . ASP A 1 84 ? -7.944 -7.621 7.313 1.00 91.19 84 ASP A O 1
ATOM 603 N N . SER A 1 85 ? -7.083 -6.217 5.821 1.00 91.25 85 SER A N 1
ATOM 604 C CA . SER A 1 85 ? -7.517 -6.989 4.653 1.00 91.25 85 SER A CA 1
ATOM 605 C C . SER A 1 85 ? -6.749 -8.304 4.434 1.00 91.25 85 SER A C 1
ATOM 607 O O . SER A 1 85 ? -6.860 -8.909 3.364 1.00 91.25 85 SER A O 1
ATOM 609 N N . ALA A 1 86 ? -5.825 -8.658 5.330 1.00 88.00 86 ALA A N 1
ATOM 610 C CA . ALA A 1 86 ? -4.974 -9.841 5.217 1.00 88.00 86 ALA A CA 1
ATOM 611 C C . ALA A 1 86 ? -5.006 -10.731 6.469 1.00 88.00 86 ALA A C 1
ATOM 613 O O . ALA A 1 86 ? -4.565 -11.879 6.393 1.00 88.00 86 ALA A O 1
ATOM 614 N N . GLU A 1 87 ? -5.500 -10.224 7.597 1.00 84.06 87 GLU A N 1
ATOM 615 C CA . GLU A 1 87 ? -5.494 -10.888 8.897 1.00 84.06 87 GLU A CA 1
ATOM 616 C C . GLU A 1 87 ? -6.851 -10.691 9.577 1.00 84.06 87 GLU A C 1
ATOM 618 O O . GLU A 1 87 ? -7.350 -9.577 9.623 1.00 84.06 87 GLU A O 1
ATOM 623 N N . ASP A 1 88 ? -7.399 -11.747 10.185 1.00 78.75 88 ASP A N 1
ATOM 624 C CA . ASP A 1 88 ? -8.741 -11.739 10.785 1.00 78.75 88 ASP A CA 1
ATOM 625 C C . ASP A 1 88 ? -8.731 -11.977 12.307 1.00 78.75 88 ASP A C 1
ATOM 627 O O . ASP A 1 88 ? -7.817 -12.571 12.901 1.00 78.75 88 ASP A O 1
ATOM 631 N N . GLY A 1 89 ? -9.841 -11.616 12.955 1.00 68.62 89 GLY A N 1
ATOM 632 C CA . GLY A 1 89 ? -10.232 -12.114 14.276 1.00 68.62 89 GLY A CA 1
ATOM 633 C C . GLY A 1 89 ? -9.201 -11.890 15.389 1.00 68.62 89 GLY A C 1
ATOM 634 O O . GLY A 1 89 ? -8.924 -10.768 15.799 1.00 68.62 89 GLY A O 1
ATOM 635 N N . THR A 1 90 ? -8.672 -12.970 15.972 1.00 61.19 90 THR A N 1
ATOM 636 C CA . THR A 1 90 ? -7.716 -12.867 17.091 1.00 61.19 90 THR A CA 1
ATOM 637 C C . THR A 1 90 ? -6.322 -12.421 16.661 1.00 61.19 90 THR A C 1
ATOM 639 O O . THR A 1 90 ? -5.582 -11.918 17.506 1.00 61.19 90 THR A O 1
ATOM 642 N N . ALA A 1 91 ? -5.957 -12.601 15.386 1.00 65.06 91 ALA A N 1
ATOM 643 C CA . ALA A 1 91 ? -4.674 -12.137 14.864 1.00 65.06 91 ALA A CA 1
ATOM 644 C C . ALA A 1 91 ? -4.636 -10.601 14.838 1.00 65.06 91 ALA A C 1
ATOM 646 O O . ALA A 1 91 ? -3.684 -10.019 15.357 1.00 65.06 91 ALA A O 1
ATOM 647 N N . LEU A 1 92 ? -5.732 -9.961 14.405 1.00 65.50 92 LEU A N 1
ATOM 648 C CA . LEU A 1 92 ? -5.930 -8.503 14.435 1.00 65.50 92 LEU A CA 1
ATOM 649 C C . LEU A 1 92 ? -5.696 -7.890 15.818 1.00 65.50 92 LEU A C 1
ATOM 651 O O . LEU A 1 92 ? -4.964 -6.917 15.962 1.00 65.50 92 LEU A O 1
ATOM 655 N N . LEU A 1 93 ? -6.287 -8.486 16.859 1.00 64.62 93 LEU A N 1
ATOM 656 C CA . LEU A 1 93 ? -6.210 -7.974 18.234 1.00 64.62 93 LEU A CA 1
ATOM 657 C C . LEU A 1 93 ? -4.805 -8.065 18.848 1.00 64.62 93 LEU A C 1
ATOM 659 O O . LEU A 1 93 ? -4.563 -7.470 19.897 1.00 64.62 93 LEU A O 1
ATOM 663 N N . SER A 1 94 ? -3.903 -8.829 18.226 1.00 68.62 94 SER A N 1
ATOM 664 C CA . SER A 1 94 ? -2.511 -8.985 18.659 1.00 68.62 94 SER A CA 1
ATOM 665 C C . SER A 1 94 ? -1.529 -8.066 17.926 1.00 68.62 94 SER A C 1
ATOM 667 O O . SER A 1 94 ? -0.341 -8.078 18.243 1.00 68.62 94 SER A O 1
ATOM 669 N N . MET A 1 95 ? -2.007 -7.283 16.953 1.00 64.56 95 MET A N 1
ATOM 670 C CA . MET A 1 95 ? -1.179 -6.376 16.163 1.00 64.56 95 MET A CA 1
ATOM 671 C C . MET A 1 95 ? -1.065 -5.007 16.846 1.00 64.56 95 MET A C 1
ATOM 673 O O . MET A 1 95 ? -2.060 -4.311 17.040 1.00 64.56 95 MET A O 1
ATOM 677 N N . GLU A 1 96 ? 0.165 -4.611 17.173 1.00 57.72 96 GLU A N 1
ATOM 678 C CA . GLU A 1 96 ? 0.531 -3.238 17.547 1.00 57.72 96 GLU A CA 1
ATOM 679 C C . GLU A 1 96 ? 1.242 -2.573 16.354 1.00 57.72 96 GLU A C 1
ATOM 681 O O . GLU A 1 96 ? 2.085 -3.207 15.713 1.00 57.72 96 GLU A O 1
ATOM 686 N N . ASN A 1 97 ? 0.897 -1.315 16.055 1.00 58.12 97 ASN A N 1
ATOM 687 C CA . ASN A 1 97 ? 1.576 -0.451 15.077 1.00 58.12 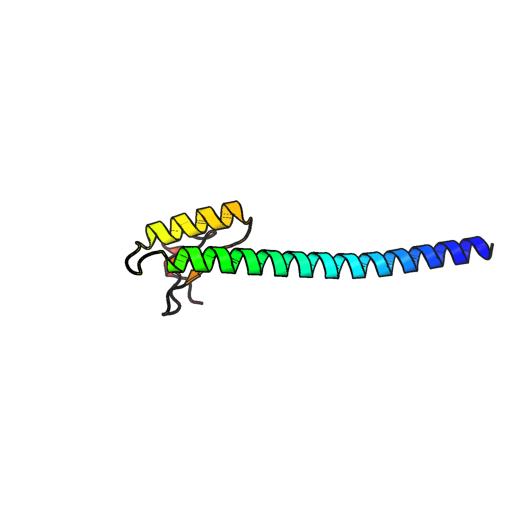97 ASN A CA 1
ATOM 688 C C . ASN A 1 97 ? 2.135 0.800 15.760 1.00 58.12 97 ASN A C 1
ATOM 690 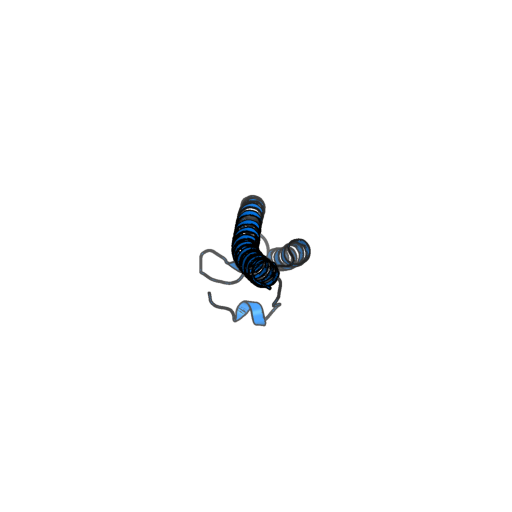O O . ASN A 1 97 ? 1.430 1.352 16.636 1.00 58.12 97 ASN A O 1
#

Organism: NCBI:txid408172

Foldseek 3Di:
DVVVVVVVVVVVVVVVVVVVVVVVVVVVVLVVVVVVLVVVVVVVVVPDPPPDALVVVQVVQLVSCVVSVHWGWDADPVQQTSYINPDDDPVSRPDGD

pLDDT: mean 82.21, std 9.08, range [57.72, 96.12]

Radius of gyration: 22.33 Å; chains: 1; bounding box: 53×24×58 Å